Protein AF-A0A357BNZ2-F1 (afdb_monomer_lite)

Structure (mmCIF, N/CA/C/O backbone):
data_AF-A0A357BNZ2-F1
#
_entry.id   AF-A0A357BNZ2-F1
#
loop_
_atom_site.group_PDB
_atom_site.id
_atom_site.type_symbol
_atom_site.label_atom_id
_atom_site.label_alt_id
_atom_site.label_comp_id
_atom_site.label_asym_id
_atom_site.label_entity_id
_atom_site.label_seq_id
_atom_site.pdbx_PDB_ins_code
_atom_site.Cartn_x
_atom_site.Cartn_y
_atom_site.Cartn_z
_atom_site.occupancy
_atom_site.B_iso_or_equiv
_atom_site.auth_seq_id
_atom_site.auth_comp_id
_atom_site.auth_asym_id
_atom_site.auth_atom_id
_atom_site.pdbx_PDB_model_num
ATOM 1 N N . MET A 1 1 ? 12.174 -4.707 13.692 1.00 54.25 1 MET A N 1
ATOM 2 C CA . MET A 1 1 ? 11.530 -4.639 12.365 1.00 54.25 1 MET A CA 1
ATOM 3 C C . MET A 1 1 ? 10.727 -5.918 12.184 1.00 54.25 1 MET A C 1
ATOM 5 O O . MET A 1 1 ? 11.325 -6.982 12.084 1.00 54.25 1 MET A O 1
ATOM 9 N N . GLU A 1 2 ? 9.403 -5.833 12.267 1.00 54.41 2 GLU A N 1
ATOM 10 C CA . GLU A 1 2 ? 8.502 -6.990 12.150 1.00 54.41 2 GLU A CA 1
ATOM 11 C C . GLU A 1 2 ? 8.162 -7.248 10.679 1.00 54.41 2 GLU A C 1
ATOM 13 O O . GLU A 1 2 ? 8.092 -6.299 9.903 1.00 54.41 2 GLU A O 1
ATOM 18 N N . GLU A 1 3 ? 7.986 -8.508 10.284 1.00 63.66 3 GLU A N 1
ATOM 19 C CA . GLU A 1 3 ? 7.585 -8.893 8.931 1.00 63.66 3 GLU A CA 1
ATOM 20 C C . GLU A 1 3 ? 6.192 -9.518 8.960 1.00 63.66 3 GLU A C 1
ATOM 22 O O . GLU A 1 3 ? 6.005 -10.608 9.501 1.00 63.66 3 GLU A O 1
ATOM 27 N N . ILE A 1 4 ? 5.214 -8.856 8.343 1.00 67.88 4 ILE A N 1
ATOM 28 C CA . ILE A 1 4 ? 3.867 -9.415 8.202 1.00 67.88 4 ILE A CA 1
ATOM 29 C C . ILE A 1 4 ? 3.771 -10.157 6.882 1.00 67.88 4 ILE A C 1
ATOM 31 O O . ILE A 1 4 ? 3.970 -9.544 5.839 1.00 67.88 4 ILE A O 1
ATOM 35 N N . LYS A 1 5 ? 3.355 -11.426 6.927 1.00 68.69 5 LYS A N 1
ATOM 36 C CA . LYS A 1 5 ? 2.953 -12.204 5.749 1.00 68.69 5 LYS A CA 1
ATOM 37 C C . LYS A 1 5 ? 1.445 -12.091 5.537 1.00 68.69 5 LYS A C 1
ATOM 39 O O . LYS A 1 5 ? 0.667 -12.635 6.318 1.00 68.69 5 LYS A O 1
ATOM 44 N N . PHE A 1 6 ? 1.020 -11.412 4.474 1.00 72.44 6 PHE A N 1
ATOM 45 C CA . PHE A 1 6 ? -0.399 -11.290 4.117 1.00 72.44 6 PHE A CA 1
ATOM 46 C C . PHE A 1 6 ? -0.724 -12.028 2.819 1.00 72.44 6 PHE A C 1
ATOM 48 O O . PHE A 1 6 ? -0.129 -11.742 1.782 1.00 72.44 6 PHE A O 1
ATOM 55 N N . LYS A 1 7 ? -1.684 -12.963 2.884 1.00 78.00 7 LYS A N 1
ATOM 56 C CA . LYS A 1 7 ? -2.114 -13.782 1.747 1.00 78.00 7 LYS A CA 1
ATOM 57 C C . LYS A 1 7 ? -3.288 -13.136 1.010 1.00 78.00 7 LYS A C 1
ATOM 59 O O . LYS A 1 7 ? -4.391 -13.073 1.544 1.00 78.00 7 LYS A O 1
ATOM 64 N N . LEU A 1 8 ? -3.066 -12.727 -0.235 1.00 76.94 8 LEU A N 1
ATOM 65 C CA . LEU A 1 8 ? -4.117 -12.171 -1.097 1.00 76.94 8 LEU A CA 1
ATOM 66 C C . LEU A 1 8 ? -5.108 -13.242 -1.567 1.00 76.94 8 LEU A C 1
ATOM 68 O O . LEU A 1 8 ? -4.730 -14.396 -1.806 1.00 76.94 8 LEU A O 1
ATOM 72 N N . LYS A 1 9 ? -6.367 -12.851 -1.799 1.00 83.12 9 LYS A N 1
ATOM 73 C CA . LYS A 1 9 ? -7.305 -13.703 -2.542 1.00 83.12 9 LYS A CA 1
ATOM 74 C C . LYS A 1 9 ? -6.876 -13.778 -4.009 1.00 83.12 9 LYS A C 1
ATOM 76 O O . LYS A 1 9 ? -6.324 -12.825 -4.564 1.00 83.12 9 LYS A O 1
ATOM 81 N N . LYS A 1 10 ? -7.156 -14.909 -4.665 1.00 79.38 10 LYS A N 1
ATOM 82 C CA . LYS A 1 10 ? -6.792 -15.128 -6.079 1.00 79.38 10 LYS A CA 1
ATOM 83 C C . LYS A 1 10 ? -7.353 -14.032 -6.995 1.00 79.38 10 LYS A C 1
ATOM 85 O O . LYS A 1 10 ? -6.627 -13.541 -7.857 1.00 79.38 10 LYS A O 1
ATOM 90 N N . ASP A 1 11 ? -8.589 -13.603 -6.758 1.00 86.12 11 ASP A N 1
ATOM 91 C CA . ASP A 1 11 ? -9.261 -12.599 -7.592 1.00 86.12 11 ASP A CA 1
ATOM 92 C C . ASP A 1 11 ? -8.683 -11.193 -7.395 1.00 86.12 11 ASP A C 1
ATOM 94 O O . ASP A 1 11 ? -8.467 -10.460 -8.363 1.00 86.12 11 ASP A O 1
ATOM 98 N N . GLU A 1 12 ? -8.355 -10.828 -6.153 1.00 83.31 12 GLU A N 1
ATOM 99 C CA . GLU A 1 12 ? -7.674 -9.568 -5.830 1.00 83.31 12 GLU A CA 1
ATOM 100 C C . GLU A 1 12 ? -6.301 -9.519 -6.494 1.00 83.31 12 GLU A C 1
ATOM 102 O O . GLU A 1 12 ? -5.943 -8.521 -7.124 1.00 83.31 12 GLU A O 1
ATOM 107 N N . PHE A 1 13 ? -5.566 -10.629 -6.419 1.00 80.44 13 PHE A N 1
ATOM 108 C CA . PHE A 1 13 ? -4.269 -10.777 -7.058 1.00 80.44 13 PHE A CA 1
ATOM 109 C C . PHE A 1 13 ? -4.367 -10.668 -8.586 1.00 80.44 13 PHE A C 1
ATOM 111 O O . PHE A 1 13 ? -3.596 -9.926 -9.198 1.00 80.44 13 PHE A O 1
ATOM 118 N N . ALA A 1 14 ? -5.336 -11.341 -9.212 1.00 81.94 14 ALA A N 1
ATOM 119 C CA . ALA A 1 14 ? -5.558 -11.268 -10.654 1.00 81.94 14 ALA A CA 1
ATOM 120 C C . ALA A 1 14 ? -5.921 -9.842 -11.104 1.00 81.94 14 ALA A C 1
ATOM 122 O O . ALA A 1 14 ? -5.348 -9.325 -12.069 1.00 81.94 14 ALA A O 1
ATOM 123 N N . ARG A 1 15 ? -6.817 -9.167 -10.369 1.00 86.56 15 ARG A N 1
ATOM 124 C CA . ARG A 1 15 ? -7.204 -7.771 -10.622 1.00 86.56 15 ARG A CA 1
ATOM 125 C C . ARG A 1 15 ? -6.004 -6.834 -10.523 1.00 86.56 15 ARG A C 1
ATOM 127 O O . ARG A 1 15 ? -5.808 -5.995 -11.402 1.00 86.56 15 ARG A O 1
ATOM 134 N N . LEU A 1 16 ? -5.200 -6.990 -9.475 1.00 83.12 16 LEU A N 1
ATOM 135 C CA . LEU A 1 16 ? -4.024 -6.165 -9.228 1.00 83.12 16 LEU A CA 1
ATOM 136 C C . LEU A 1 16 ? -2.951 -6.386 -10.302 1.00 83.12 16 LEU A C 1
ATOM 138 O O . LEU A 1 16 ? -2.425 -5.411 -10.831 1.00 83.12 16 LEU A O 1
ATOM 142 N N . LYS A 1 17 ? -2.700 -7.640 -10.708 1.00 81.25 17 LYS A N 1
ATOM 143 C CA . LYS A 1 17 ? -1.760 -7.984 -11.791 1.00 81.25 17 LYS A CA 1
ATOM 144 C C . LYS A 1 17 ? -2.170 -7.371 -13.130 1.00 81.25 17 LYS A C 1
ATOM 146 O O . LYS A 1 17 ? -1.309 -6.911 -13.874 1.00 81.25 17 LYS A O 1
ATOM 151 N N . ARG A 1 18 ? -3.473 -7.352 -13.429 1.00 85.75 18 ARG A N 1
ATOM 152 C CA . ARG A 1 18 ? -4.011 -6.747 -14.654 1.00 85.75 18 ARG A CA 1
ATOM 153 C C . ARG A 1 18 ? -3.899 -5.222 -14.642 1.00 85.75 18 ARG A C 1
ATOM 155 O O . ARG A 1 18 ? -3.536 -4.637 -15.653 1.00 85.75 18 ARG A O 1
ATOM 162 N N . LYS A 1 19 ? -4.221 -4.580 -13.513 1.00 85.25 19 LYS A N 1
ATOM 163 C CA . LYS A 1 19 ? -4.243 -3.112 -13.391 1.00 85.25 19 LYS A CA 1
ATOM 164 C C . LYS A 1 19 ? -2.841 -2.509 -13.238 1.00 85.25 19 LYS A C 1
ATOM 166 O O . LYS A 1 19 ? -2.591 -1.423 -13.751 1.00 85.25 19 LYS A O 1
ATOM 171 N N . TYR A 1 20 ? -1.936 -3.217 -12.561 1.00 85.44 20 TYR A N 1
ATOM 172 C CA . TYR A 1 20 ? -0.575 -2.767 -12.275 1.00 85.44 20 TYR A CA 1
ATOM 173 C C . TYR A 1 20 ? 0.440 -3.897 -12.532 1.00 85.44 20 TYR A C 1
ATOM 175 O O . TYR A 1 20 ? 0.816 -4.631 -11.610 1.00 85.44 20 TYR A O 1
ATOM 183 N N . PRO A 1 21 ? 0.882 -4.084 -13.790 1.00 80.31 21 PRO A N 1
ATOM 184 C CA . PRO A 1 21 ? 1.817 -5.148 -14.140 1.00 80.31 21 PRO A CA 1
ATOM 185 C C . PRO A 1 21 ? 3.181 -4.974 -13.454 1.00 80.31 21 PRO A C 1
ATOM 187 O O . PRO A 1 21 ? 3.627 -3.863 -13.178 1.00 80.31 21 PRO A O 1
ATOM 190 N N . LYS A 1 22 ? 3.867 -6.100 -13.205 1.00 69.94 22 LYS A N 1
ATOM 191 C CA . LYS A 1 22 ? 5.180 -6.157 -12.524 1.00 69.94 22 LYS A CA 1
ATOM 192 C C . LYS A 1 22 ? 6.280 -5.396 -13.272 1.00 69.94 22 LYS A C 1
ATOM 194 O O . LYS A 1 22 ? 7.125 -4.777 -12.644 1.00 69.94 22 LYS A O 1
ATOM 199 N N . ASN A 1 23 ? 6.213 -5.392 -14.599 1.00 73.56 23 ASN A N 1
ATOM 200 C CA . ASN A 1 23 ? 7.274 -4.887 -15.471 1.00 73.56 23 ASN A CA 1
ATOM 201 C C . ASN A 1 23 ? 6.961 -3.463 -15.970 1.00 73.56 23 ASN A C 1
ATOM 203 O O . ASN A 1 23 ? 7.336 -3.082 -17.075 1.00 73.56 23 ASN A O 1
ATOM 207 N N . GLY A 1 24 ? 6.169 -2.711 -15.201 1.00 71.06 24 GLY A N 1
ATOM 208 C CA . GLY A 1 24 ? 5.761 -1.357 -15.553 1.00 71.06 24 GLY A CA 1
ATOM 209 C C . GLY A 1 24 ? 6.818 -0.306 -15.213 1.00 71.06 24 GLY A C 1
ATOM 210 O O . GLY A 1 24 ? 7.835 -0.582 -14.581 1.00 71.06 24 GLY A O 1
ATOM 211 N N . LYS A 1 25 ? 6.529 0.946 -15.584 1.00 83.62 25 LYS A N 1
ATOM 212 C CA . LYS A 1 25 ? 7.277 2.118 -15.102 1.00 83.62 25 LYS A CA 1
ATOM 213 C C . LYS A 1 25 ? 7.279 2.146 -13.565 1.00 83.62 25 LYS A C 1
ATOM 215 O O . LYS A 1 25 ? 6.348 1.640 -12.940 1.00 83.62 25 LYS A O 1
ATOM 220 N N . SER A 1 26 ? 8.261 2.808 -12.953 1.00 79.56 26 SER A N 1
ATOM 221 C CA . SER A 1 26 ? 8.355 2.963 -11.487 1.00 79.56 26 SER A CA 1
ATOM 222 C C . SER A 1 26 ? 7.050 3.451 -10.840 1.00 79.56 26 SER A C 1
ATOM 224 O O . SER A 1 26 ? 6.664 2.964 -9.781 1.00 79.56 26 SER A O 1
ATOM 226 N N . SER A 1 27 ? 6.305 4.330 -11.514 1.00 84.25 27 SER A N 1
ATOM 227 C CA . SER A 1 27 ? 4.992 4.805 -11.060 1.00 84.25 27 SER A CA 1
ATOM 228 C C . SER A 1 27 ? 3.919 3.710 -10.990 1.0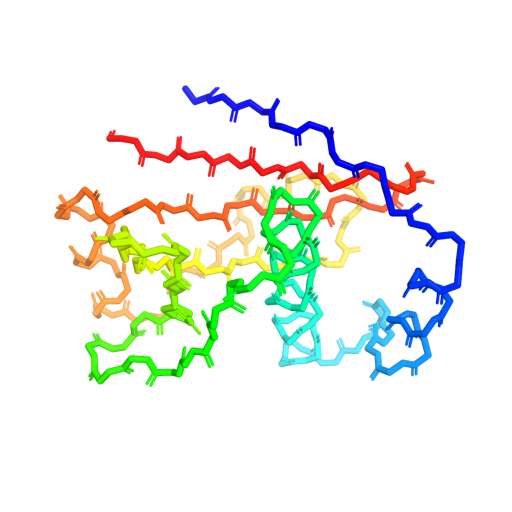0 84.25 27 SER A C 1
ATOM 230 O O . SER A 1 27 ? 3.040 3.769 -10.134 1.00 84.25 27 SER A O 1
ATOM 232 N N . ILE A 1 28 ? 3.977 2.694 -11.856 1.00 84.88 28 ILE A N 1
ATOM 233 C CA . ILE A 1 28 ? 3.083 1.528 -11.805 1.00 84.88 28 ILE A CA 1
ATOM 234 C C . ILE A 1 28 ? 3.440 0.642 -10.615 1.00 84.88 28 ILE A C 1
ATOM 236 O O . ILE A 1 28 ? 2.543 0.186 -9.910 1.00 84.88 28 ILE A O 1
ATOM 240 N N . ILE A 1 29 ? 4.734 0.441 -10.364 1.00 81.75 29 ILE A N 1
ATOM 241 C CA . ILE A 1 29 ? 5.229 -0.331 -9.219 1.00 81.75 29 ILE A CA 1
ATOM 242 C C . ILE A 1 29 ? 4.814 0.341 -7.900 1.00 81.75 29 ILE A C 1
ATOM 244 O O . ILE A 1 29 ? 4.305 -0.336 -7.008 1.00 81.75 29 ILE A O 1
ATOM 248 N N . ALA A 1 30 ? 4.942 1.667 -7.800 1.00 82.12 30 ALA A N 1
ATOM 249 C CA . ALA A 1 30 ? 4.498 2.432 -6.634 1.00 82.12 30 ALA A CA 1
ATOM 250 C C . ALA A 1 30 ? 2.980 2.310 -6.407 1.00 82.12 30 ALA A C 1
ATOM 252 O O . ALA A 1 30 ? 2.542 1.912 -5.328 1.00 82.12 30 ALA A O 1
ATOM 253 N N . LYS A 1 31 ? 2.164 2.540 -7.449 1.00 87.69 31 LYS A N 1
ATOM 254 C CA . LYS A 1 31 ? 0.699 2.375 -7.369 1.00 87.69 31 LYS A CA 1
ATOM 255 C C . LYS A 1 31 ? 0.297 0.964 -6.953 1.00 87.69 31 LYS A C 1
ATOM 257 O O . LYS A 1 31 ? -0.628 0.790 -6.166 1.00 87.69 31 LYS A O 1
ATOM 262 N N . ARG A 1 32 ? 1.001 -0.046 -7.465 1.00 84.12 32 ARG A N 1
ATOM 263 C CA . ARG A 1 32 ? 0.779 -1.440 -7.088 1.00 84.12 32 ARG A CA 1
ATOM 264 C C . ARG A 1 32 ? 1.020 -1.666 -5.599 1.00 84.12 32 ARG A C 1
ATOM 266 O O . ARG A 1 32 ? 0.196 -2.311 -4.959 1.00 84.12 32 ARG A O 1
ATOM 273 N N . ALA A 1 33 ? 2.131 -1.15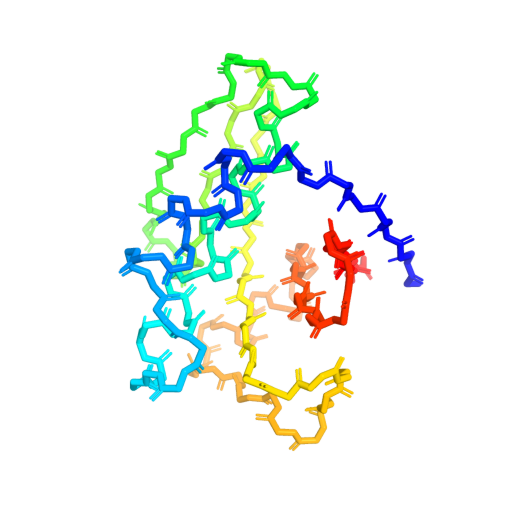9 -5.067 1.00 82.12 33 ALA A N 1
ATOM 274 C CA . ALA A 1 33 ? 2.476 -1.305 -3.658 1.00 82.12 33 ALA A CA 1
ATOM 275 C C . ALA A 1 33 ? 1.437 -0.631 -2.750 1.00 82.12 33 ALA A C 1
ATOM 277 O O . ALA A 1 33 ? 0.958 -1.261 -1.812 1.00 82.12 33 ALA A O 1
ATOM 278 N N . ILE A 1 34 ? 0.999 0.586 -3.090 1.00 87.06 34 ILE A N 1
ATOM 279 C CA . ILE A 1 34 ? -0.072 1.292 -2.365 1.00 87.06 34 ILE A CA 1
ATOM 280 C C . ILE A 1 34 ? -1.343 0.439 -2.298 1.00 87.06 34 ILE A C 1
ATOM 282 O O . ILE A 1 34 ? -1.922 0.255 -1.231 1.00 87.06 34 ILE A O 1
ATOM 286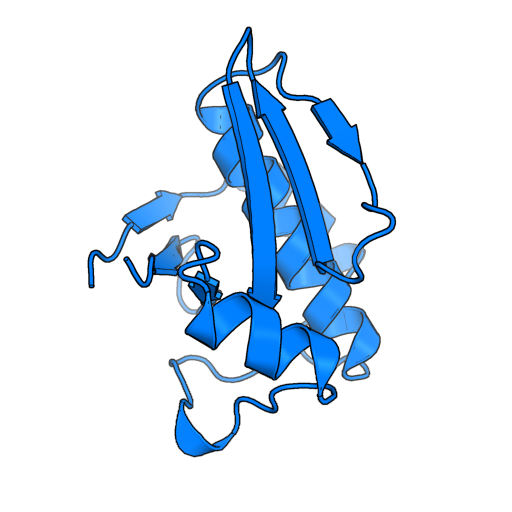 N N . GLU A 1 35 ? -1.772 -0.131 -3.423 1.00 88.25 35 GLU A N 1
ATOM 287 C CA . GLU A 1 35 ? -3.000 -0.931 -3.473 1.00 88.25 35 GLU A CA 1
ATOM 288 C C . GLU A 1 35 ? -2.900 -2.232 -2.671 1.00 88.25 35 GLU A C 1
ATOM 290 O O . GLU A 1 35 ? -3.892 -2.682 -2.105 1.00 88.25 35 GLU A O 1
ATOM 295 N N . LEU A 1 36 ? -1.710 -2.820 -2.563 1.00 83.06 36 LEU A N 1
ATOM 296 C CA . LEU A 1 36 ? -1.485 -3.968 -1.688 1.00 83.06 36 LEU A CA 1
ATOM 297 C C . LEU A 1 36 ? -1.620 -3.611 -0.214 1.00 83.06 36 LEU A C 1
ATOM 299 O O . LEU A 1 36 ? -2.235 -4.368 0.535 1.00 83.06 36 LEU A O 1
ATOM 303 N N . VAL A 1 37 ? -1.082 -2.460 0.190 1.00 85.06 37 VAL A N 1
ATOM 304 C CA . VAL A 1 37 ? -1.233 -1.980 1.563 1.00 85.06 37 VAL A CA 1
ATOM 305 C C . VAL A 1 37 ? -2.709 -1.734 1.873 1.00 85.06 37 VAL A C 1
ATOM 307 O O . VAL A 1 37 ? -3.202 -2.212 2.891 1.00 85.06 37 VAL A O 1
ATOM 310 N N . LYS A 1 38 ? -3.458 -1.108 0.957 1.00 89.62 38 LYS A N 1
ATOM 311 C CA . LYS A 1 38 ? -4.914 -0.946 1.114 1.00 89.62 38 LYS A CA 1
ATOM 312 C C . LYS A 1 38 ? -5.632 -2.281 1.299 1.00 89.62 38 LYS A C 1
ATOM 314 O O . LYS A 1 38 ? -6.450 -2.406 2.201 1.00 89.62 38 LYS A O 1
ATOM 319 N N . LEU A 1 39 ? -5.314 -3.287 0.478 1.00 87.88 39 LEU A N 1
ATOM 320 C CA . LEU A 1 39 ? -5.905 -4.626 0.597 1.00 87.88 39 LEU A CA 1
ATOM 321 C C . LEU A 1 39 ? -5.583 -5.285 1.942 1.00 87.88 39 LEU A C 1
ATOM 323 O O . LEU A 1 39 ? -6.454 -5.929 2.522 1.00 87.88 39 LEU A O 1
ATOM 327 N N . TYR A 1 40 ? -4.368 -5.096 2.458 1.00 86.31 40 TYR A N 1
ATOM 328 C CA . TYR A 1 40 ? -4.015 -5.561 3.795 1.00 86.31 40 TYR A CA 1
ATOM 329 C C . TYR A 1 40 ? -4.894 -4.906 4.868 1.00 86.31 40 TYR A C 1
ATOM 331 O O . TYR A 1 40 ? -5.513 -5.625 5.652 1.00 86.31 40 TYR A O 1
ATOM 339 N N . PHE A 1 41 ? -5.013 -3.577 4.880 1.00 87.81 41 PHE A N 1
ATOM 340 C CA . PHE A 1 41 ? -5.840 -2.879 5.870 1.00 87.81 41 PHE A CA 1
ATOM 341 C C . PHE A 1 41 ? -7.325 -3.237 5.743 1.00 87.81 41 PHE A C 1
ATOM 343 O O . PHE A 1 41 ? -7.945 -3.570 6.747 1.00 87.81 41 PHE A O 1
ATOM 350 N N . LEU A 1 42 ? -7.860 -3.321 4.521 1.00 90.44 42 LEU A N 1
ATOM 351 C CA . LEU A 1 42 ? -9.232 -3.784 4.270 1.00 90.44 42 LEU A CA 1
ATOM 352 C C . LEU A 1 42 ? -9.484 -5.224 4.735 1.00 90.44 42 LEU A C 1
ATOM 354 O O . LEU A 1 42 ? -10.609 -5.572 5.084 1.00 90.44 42 LEU A O 1
ATOM 358 N N . SER A 1 43 ? -8.456 -6.078 4.743 1.00 86.62 43 SER A N 1
ATOM 359 C CA . SER A 1 43 ? -8.574 -7.441 5.277 1.00 86.62 43 SER A CA 1
ATOM 360 C C . SER A 1 43 ? -8.662 -7.486 6.805 1.00 86.62 43 SER A C 1
ATOM 362 O O . SER A 1 43 ? -9.124 -8.486 7.354 1.00 86.62 43 SER A O 1
ATOM 364 N N . LYS A 1 44 ? -8.191 -6.433 7.486 1.00 87.19 44 LYS A N 1
ATOM 365 C CA . LYS A 1 44 ? -8.231 -6.291 8.946 1.00 87.19 44 LYS A CA 1
ATOM 366 C C . LYS A 1 44 ? -9.490 -5.567 9.400 1.00 87.19 44 LYS A C 1
ATOM 368 O O . LYS A 1 44 ? -10.115 -6.002 10.360 1.00 87.19 44 LYS A O 1
ATOM 373 N N . ASP A 1 45 ? -9.858 -4.509 8.691 1.00 91.81 45 ASP A N 1
ATOM 374 C CA . ASP A 1 45 ? -11.084 -3.756 8.907 1.00 91.81 45 ASP A CA 1
ATOM 375 C C . ASP A 1 45 ? -11.648 -3.299 7.545 1.00 91.81 45 ASP A C 1
ATOM 377 O O . ASP A 1 45 ? -11.032 -2.478 6.858 1.00 91.81 45 ASP A O 1
ATOM 381 N N . PRO A 1 46 ? -12.819 -3.813 7.123 1.00 93.44 46 PRO A N 1
ATOM 382 C CA . PRO A 1 46 ? -13.418 -3.454 5.841 1.00 93.44 46 PRO A CA 1
ATOM 383 C C . PRO A 1 46 ? -13.884 -1.992 5.772 1.00 93.44 46 PRO A C 1
ATOM 385 O O . PRO A 1 46 ? -14.173 -1.514 4.677 1.00 93.44 46 PRO A O 1
ATOM 388 N N . ASN A 1 47 ? -13.951 -1.284 6.905 1.00 94.69 47 ASN A N 1
ATOM 389 C CA . ASN A 1 47 ? -14.364 0.117 6.979 1.00 94.69 47 ASN A CA 1
ATOM 390 C C . ASN A 1 47 ? -13.186 1.100 6.911 1.00 94.69 47 ASN A C 1
ATOM 392 O O . ASN A 1 47 ? -13.396 2.307 7.056 1.00 94.69 47 ASN A O 1
ATOM 396 N N . CYS A 1 48 ? -11.955 0.617 6.701 1.00 94.44 48 CYS A N 1
ATOM 397 C CA . CYS A 1 48 ? -10.806 1.498 6.528 1.00 94.44 48 CYS A CA 1
ATOM 398 C C . CYS A 1 48 ? -11.001 2.438 5.327 1.00 94.44 48 CYS A C 1
ATOM 400 O O . CYS A 1 48 ? -11.319 2.007 4.215 1.00 94.44 48 CYS A O 1
ATOM 402 N N . ASN A 1 49 ? -10.730 3.722 5.544 1.00 96.00 49 ASN A N 1
ATOM 403 C CA . ASN A 1 49 ? -10.716 4.756 4.517 1.00 96.00 49 ASN A CA 1
ATOM 404 C C . ASN A 1 49 ? -9.281 5.108 4.125 1.00 96.00 49 ASN A C 1
ATOM 406 O O . ASN A 1 49 ? -8.360 4.997 4.933 1.00 96.00 49 ASN A O 1
ATOM 410 N N . PHE A 1 50 ? -9.103 5.550 2.880 1.00 95.12 50 PHE A N 1
ATOM 411 C CA . PHE A 1 50 ? -7.793 5.839 2.303 1.00 95.12 50 PHE A CA 1
ATOM 412 C C . PHE A 1 50 ? -7.793 7.198 1.615 1.00 95.12 50 PHE A C 1
ATOM 414 O O . PHE A 1 50 ? -8.646 7.454 0.762 1.00 95.12 50 PHE A O 1
ATOM 421 N N . SER A 1 51 ? -6.810 8.037 1.925 1.00 94.75 51 SER A N 1
ATOM 422 C CA . SER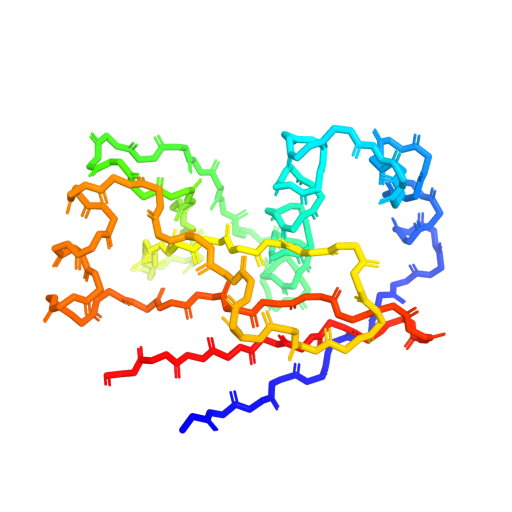 A 1 51 ? -6.647 9.358 1.318 1.00 94.75 51 SER A CA 1
ATOM 423 C C . SER A 1 51 ? -5.180 9.614 0.950 1.00 94.75 51 SER A C 1
ATOM 425 O O . SER A 1 51 ? -4.276 8.886 1.369 1.00 94.75 51 SER A O 1
ATOM 427 N N . THR A 1 52 ? -4.942 10.629 0.116 1.00 90.69 52 THR A N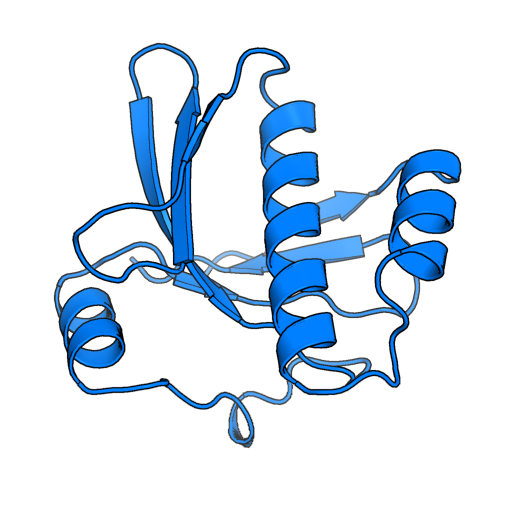 1
ATOM 428 C CA . THR A 1 52 ? -3.592 11.157 -0.114 1.00 90.69 52 THR A CA 1
ATOM 429 C C . THR A 1 52 ? -3.380 12.336 0.837 1.00 90.69 52 THR A C 1
ATOM 431 O O . THR A 1 52 ? -4.085 13.342 0.703 1.00 90.69 52 THR A O 1
ATOM 434 N N . PRO A 1 53 ? -2.456 12.230 1.801 1.00 88.19 53 PRO A N 1
ATOM 435 C CA . PRO A 1 53 ? -2.233 13.274 2.788 1.00 88.19 53 PRO A CA 1
ATOM 436 C C . PRO A 1 53 ? -1.507 14.480 2.184 1.00 88.19 53 PRO A C 1
ATOM 438 O O . PRO A 1 53 ? -0.858 14.406 1.141 1.00 88.19 53 PRO A O 1
ATOM 441 N N . ARG A 1 54 ? -1.632 15.632 2.852 1.00 85.38 54 ARG A N 1
ATOM 442 C CA . ARG A 1 54 ? -1.015 16.898 2.411 1.00 85.38 54 ARG A CA 1
ATOM 443 C C . ARG A 1 54 ? 0.461 17.025 2.789 1.00 85.38 54 ARG A C 1
ATOM 445 O O . ARG A 1 54 ? 1.135 17.898 2.259 1.00 85.38 54 ARG A O 1
ATOM 452 N N . ASP A 1 55 ? 0.940 16.192 3.709 1.00 78.75 55 ASP A N 1
ATOM 453 C CA . ASP A 1 55 ? 2.306 16.238 4.248 1.00 78.75 55 ASP A CA 1
ATOM 454 C C . ASP A 1 55 ? 3.347 15.534 3.365 1.00 78.75 55 ASP A C 1
ATOM 456 O O . ASP A 1 55 ? 4.532 15.540 3.688 1.00 78.75 55 ASP A O 1
ATOM 460 N N . GLY A 1 56 ? 2.916 14.969 2.235 1.00 77.88 56 GLY A N 1
ATOM 461 C CA . GLY A 1 56 ? 3.791 14.317 1.267 1.00 77.88 56 GLY A CA 1
ATOM 462 C C . GLY A 1 56 ? 3.999 12.823 1.502 1.00 77.88 56 GLY A C 1
ATOM 463 O O . GLY A 1 56 ? 4.703 12.213 0.703 1.00 77.88 56 GLY A O 1
ATOM 464 N N . SER A 1 57 ? 3.384 12.226 2.530 1.00 81.81 57 SER A N 1
ATOM 465 C CA . SER A 1 57 ? 3.378 10.766 2.673 1.00 81.81 57 SER A CA 1
ATOM 466 C C . SER A 1 57 ? 2.525 10.083 1.592 1.00 81.81 57 SER A C 1
ATOM 468 O O . SER A 1 57 ? 1.557 10.648 1.075 1.00 81.81 57 SER A O 1
ATOM 470 N N . ASP A 1 58 ? 2.895 8.857 1.218 1.00 84.75 58 ASP A N 1
ATOM 471 C CA . ASP A 1 58 ? 2.243 8.131 0.118 1.00 84.75 58 ASP A CA 1
ATOM 472 C C . ASP A 1 58 ? 0.764 7.778 0.400 1.00 84.75 58 ASP A C 1
ATOM 474 O O . ASP A 1 58 ? -0.052 7.725 -0.532 1.00 84.75 58 ASP A O 1
ATOM 478 N N . LEU A 1 59 ? 0.401 7.495 1.660 1.00 88.19 59 LEU A N 1
ATOM 479 C CA . LEU A 1 59 ? -0.945 7.042 2.022 1.00 88.19 59 LEU A CA 1
ATOM 480 C C . LEU A 1 59 ? -1.327 7.405 3.466 1.00 88.19 59 LEU A C 1
ATOM 482 O O . LEU A 1 59 ? -0.591 7.119 4.409 1.00 88.19 59 LEU A O 1
ATOM 486 N N . GLU A 1 60 ? -2.533 7.946 3.644 1.00 92.19 60 GLU A N 1
ATOM 487 C CA . GLU A 1 60 ? -3.204 8.049 4.943 1.00 92.19 60 GLU A CA 1
ATOM 488 C C . GLU A 1 60 ? -4.331 7.013 5.009 1.00 92.19 60 GLU A C 1
ATOM 490 O O . GLU A 1 60 ? -5.095 6.831 4.056 1.00 92.19 60 GLU A O 1
ATOM 495 N N . ILE A 1 61 ? -4.392 6.297 6.129 1.00 92.50 61 ILE A N 1
ATOM 496 C CA . ILE A 1 61 ? -5.299 5.181 6.376 1.00 92.50 61 ILE A CA 1
ATOM 497 C C . ILE A 1 61 ? -6.036 5.453 7.680 1.00 92.50 61 ILE A C 1
ATOM 499 O O . ILE A 1 61 ? -5.399 5.573 8.724 1.00 92.50 61 ILE A O 1
ATOM 503 N N . THR A 1 62 ? -7.363 5.483 7.642 1.00 94.06 62 THR A N 1
ATOM 504 C CA . THR A 1 62 ? -8.195 5.658 8.839 1.00 94.06 62 THR A CA 1
ATOM 505 C C . THR A 1 62 ? -9.071 4.433 9.036 1.00 94.06 62 THR A C 1
ATOM 507 O O . THR A 1 62 ? -9.946 4.176 8.213 1.00 94.06 62 THR A O 1
ATOM 510 N N . CYS A 1 63 ? -8.855 3.696 10.124 1.00 91.38 63 CYS A N 1
ATOM 511 C CA . CYS A 1 63 ? -9.646 2.527 10.510 1.00 91.38 63 CYS A CA 1
ATOM 512 C C . CYS A 1 63 ? -10.234 2.786 11.905 1.00 91.38 63 CYS A C 1
ATOM 514 O O . CYS A 1 63 ? -9.499 2.919 12.889 1.00 91.38 63 CYS A O 1
ATOM 516 N N . GLY A 1 64 ? -11.558 2.937 11.995 1.00 90.62 64 GLY A N 1
ATOM 517 C CA . GLY A 1 64 ? -12.218 3.424 13.210 1.00 90.62 64 GLY A CA 1
ATOM 518 C C . GLY A 1 64 ? -11.694 4.802 13.644 1.00 90.62 64 GLY A C 1
ATOM 519 O O . GLY A 1 64 ? -11.714 5.749 12.863 1.00 90.62 64 GLY A O 1
ATOM 520 N N . ASN A 1 65 ? -11.202 4.901 14.885 1.00 90.12 65 ASN A N 1
ATOM 521 C CA . ASN A 1 65 ? -10.651 6.138 15.463 1.00 90.12 65 ASN A CA 1
ATOM 522 C C . ASN A 1 65 ? -9.124 6.265 15.309 1.00 90.12 65 ASN A C 1
ATOM 524 O O . ASN A 1 65 ? -8.525 7.175 15.881 1.00 90.12 65 ASN A O 1
ATOM 528 N N . ILE A 1 66 ? -8.480 5.339 14.594 1.00 89.38 66 ILE A N 1
ATOM 529 C CA . ILE A 1 66 ? -7.027 5.318 14.425 1.00 89.38 66 ILE A CA 1
ATOM 530 C C . ILE A 1 66 ? -6.690 5.759 13.005 1.00 89.38 66 ILE A C 1
ATOM 532 O O . ILE A 1 66 ? -7.207 5.204 12.034 1.00 89.38 66 ILE A O 1
ATOM 536 N N . THR A 1 67 ? -5.780 6.727 12.897 1.00 89.19 67 THR A N 1
ATOM 537 C CA . THR A 1 67 ? -5.240 7.198 11.620 1.00 89.19 67 THR A CA 1
ATOM 538 C C . THR A 1 67 ? -3.747 6.913 11.554 1.00 89.19 67 THR A C 1
ATOM 540 O O . THR A 1 67 ? -2.984 7.325 12.427 1.00 89.19 67 THR A O 1
ATOM 543 N N . HIS A 1 68 ? -3.331 6.230 10.492 1.00 84.81 68 HIS A N 1
ATOM 544 C CA . HIS A 1 68 ? -1.939 5.970 10.158 1.00 84.81 68 HIS A CA 1
ATOM 545 C C . HIS A 1 68 ? -1.557 6.760 8.913 1.00 84.81 68 HIS A C 1
ATOM 547 O O . HIS A 1 68 ? -2.270 6.731 7.912 1.00 84.81 68 HIS A O 1
ATOM 553 N N . ARG A 1 69 ? -0.402 7.417 8.953 1.00 85.25 69 ARG A N 1
ATOM 554 C CA . ARG A 1 69 ? 0.242 7.993 7.772 1.00 85.25 69 ARG A CA 1
ATOM 555 C C . ARG A 1 69 ? 1.499 7.210 7.492 1.00 85.25 69 ARG A C 1
ATOM 557 O O . ARG A 1 69 ? 2.253 6.931 8.422 1.00 85.25 69 ARG A O 1
ATOM 564 N N . ILE A 1 70 ? 1.666 6.793 6.245 1.00 80.62 70 ILE A N 1
ATOM 565 C CA . ILE A 1 70 ? 2.694 5.827 5.887 1.00 80.62 70 ILE A CA 1
ATOM 566 C C . ILE A 1 70 ? 3.337 6.178 4.553 1.00 80.62 70 ILE A C 1
ATOM 568 O O . ILE A 1 70 ? 2.691 6.676 3.631 1.00 80.62 70 ILE A O 1
ATOM 572 N N . GLU A 1 71 ? 4.615 5.839 4.451 1.00 79.62 71 GLU A N 1
ATOM 573 C CA . GLU A 1 71 ? 5.352 5.850 3.194 1.00 79.62 71 GLU A CA 1
ATOM 574 C C . GLU A 1 71 ? 5.371 4.437 2.604 1.00 79.62 71 GLU A C 1
ATOM 576 O O . GLU A 1 71 ? 5.649 3.471 3.320 1.00 79.62 71 GLU A O 1
ATOM 581 N N . VAL A 1 72 ? 5.098 4.300 1.303 1.00 80.62 72 VAL A N 1
ATOM 582 C CA . VAL A 1 72 ? 4.937 3.003 0.637 1.00 80.62 72 VAL A CA 1
ATOM 583 C C . VAL A 1 72 ? 5.923 2.865 -0.511 1.00 80.62 72 VAL A C 1
ATOM 585 O O . VAL A 1 72 ? 5.822 3.522 -1.546 1.00 80.62 72 VAL A O 1
ATOM 588 N N . LYS A 1 73 ? 6.850 1.912 -0.389 1.00 77.81 73 LYS A N 1
ATOM 589 C CA . LYS A 1 73 ? 7.817 1.612 -1.454 1.00 77.81 73 LYS A CA 1
ATOM 590 C C . LYS A 1 73 ? 7.582 0.231 -2.057 1.00 77.81 73 LYS A C 1
ATOM 592 O O . LYS A 1 73 ? 7.436 -0.768 -1.353 1.00 77.81 73 LYS A O 1
ATOM 597 N N . GLY A 1 74 ? 7.568 0.185 -3.388 1.00 75.06 74 GLY A N 1
ATOM 598 C CA . GLY A 1 74 ? 7.462 -1.039 -4.180 1.00 75.06 74 GLY A CA 1
ATOM 599 C C . GLY A 1 74 ? 8.729 -1.316 -4.984 1.00 75.06 74 GLY A C 1
ATOM 600 O O . GLY A 1 74 ? 9.490 -0.404 -5.297 1.00 75.06 74 GLY A O 1
ATOM 601 N N . THR A 1 75 ? 8.923 -2.571 -5.380 1.00 75.38 75 THR A N 1
ATOM 602 C CA . THR A 1 75 ? 9.953 -2.976 -6.345 1.00 75.38 75 THR A CA 1
ATOM 603 C C . THR A 1 75 ? 9.415 -4.077 -7.257 1.00 75.38 75 THR A C 1
ATOM 605 O O . THR A 1 75 ? 8.395 -4.703 -6.963 1.00 75.38 75 THR A O 1
ATOM 608 N N . ALA A 1 76 ? 10.070 -4.262 -8.401 1.00 74.81 76 ALA A N 1
ATOM 609 C CA . ALA A 1 76 ? 9.810 -5.372 -9.309 1.00 74.81 76 ALA A CA 1
ATOM 610 C C . ALA A 1 76 ? 10.616 -6.629 -8.944 1.00 74.81 76 ALA A C 1
ATOM 612 O O . ALA A 1 76 ? 10.331 -7.690 -9.491 1.00 74.81 76 ALA A O 1
ATOM 613 N N . ASP A 1 77 ? 11.602 -6.524 -8.055 1.00 71.88 77 ASP A N 1
ATOM 614 C CA . ASP A 1 77 ? 12.435 -7.658 -7.651 1.00 71.88 77 ASP A CA 1
ATOM 615 C C . ASP A 1 77 ? 11.639 -8.666 -6.800 1.00 71.88 77 ASP A C 1
ATOM 617 O O . ASP A 1 77 ? 10.721 -8.296 -6.063 1.00 71.88 77 ASP A O 1
ATOM 621 N N . ASP A 1 78 ? 11.999 -9.949 -6.904 1.00 66.56 78 ASP A N 1
ATOM 622 C CA . ASP A 1 78 ? 11.352 -11.043 -6.161 1.00 66.56 78 ASP A CA 1
ATOM 623 C C . ASP A 1 78 ? 11.666 -11.033 -4.664 1.00 66.56 78 ASP A C 1
ATOM 625 O O . ASP A 1 78 ? 10.879 -11.583 -3.899 1.00 66.56 78 ASP A O 1
ATOM 629 N N . ASP A 1 79 ? 12.752 -10.352 -4.278 1.00 61.06 79 ASP A N 1
ATOM 630 C CA . ASP A 1 79 ? 13.181 -10.115 -2.897 1.00 61.06 79 ASP A CA 1
ATOM 631 C C . ASP A 1 79 ? 13.413 -8.623 -2.600 1.00 61.06 79 ASP A C 1
ATOM 633 O O . ASP A 1 79 ? 13.450 -7.772 -3.501 1.00 61.06 79 ASP A O 1
ATOM 637 N N . ILE A 1 80 ? 13.524 -8.286 -1.309 1.00 58.69 80 ILE A N 1
ATOM 638 C CA . ILE A 1 80 ? 13.749 -6.907 -0.865 1.00 58.69 80 ILE A CA 1
ATOM 639 C C . ILE A 1 80 ? 15.147 -6.451 -1.277 1.00 58.69 80 ILE A C 1
ATOM 641 O O . ILE A 1 80 ? 16.134 -6.704 -0.589 1.00 58.69 80 ILE A O 1
ATOM 645 N N . ALA A 1 81 ? 15.237 -5.699 -2.370 1.00 60.94 81 ALA A N 1
ATOM 646 C CA . ALA A 1 81 ? 16.472 -5.040 -2.772 1.00 60.94 81 ALA A CA 1
ATOM 647 C C . ALA A 1 81 ? 16.638 -3.692 -2.045 1.00 60.94 81 ALA A C 1
ATOM 649 O O . ALA A 1 81 ? 16.465 -2.632 -2.647 1.00 60.94 81 ALA A O 1
ATOM 650 N N . TRP A 1 82 ? 16.978 -3.723 -0.748 1.00 59.06 82 TRP A N 1
ATOM 651 C CA . TRP A 1 82 ? 17.139 -2.521 0.095 1.00 59.06 82 TRP A CA 1
ATOM 652 C C . TRP A 1 82 ? 18.056 -1.464 -0.523 1.00 59.06 82 TRP A C 1
ATOM 654 O O . TRP A 1 82 ? 17.721 -0.285 -0.533 1.00 59.06 82 TRP A O 1
ATOM 664 N N . ALA A 1 83 ? 19.164 -1.897 -1.127 1.00 59.00 83 ALA A N 1
ATOM 665 C CA . ALA A 1 83 ? 20.118 -1.018 -1.801 1.00 59.00 83 ALA A CA 1
ATOM 666 C C . ALA A 1 83 ? 19.519 -0.235 -2.989 1.00 59.00 83 ALA A C 1
ATOM 668 O O . ALA A 1 83 ? 20.115 0.730 -3.458 1.00 59.00 83 ALA A O 1
ATOM 669 N N . LYS A 1 84 ? 18.352 -0.650 -3.496 1.00 60.19 84 LYS A N 1
ATOM 670 C CA . LYS A 1 84 ? 17.653 -0.012 -4.619 1.00 60.19 84 LYS A CA 1
ATOM 671 C C . LYS A 1 84 ? 16.472 0.853 -4.176 1.00 60.19 84 LYS A C 1
ATOM 673 O O . LYS A 1 84 ? 15.869 1.517 -5.022 1.00 60.19 84 LYS A O 1
ATOM 678 N N . LEU A 1 85 ? 16.115 0.845 -2.889 1.00 58.78 85 LEU A N 1
ATOM 679 C CA . LEU A 1 85 ? 15.037 1.681 -2.371 1.00 58.78 85 LEU A CA 1
ATOM 680 C C . LEU A 1 85 ? 15.481 3.141 -2.400 1.00 58.78 85 LEU A C 1
ATOM 682 O O . LEU A 1 85 ? 16.367 3.561 -1.663 1.00 58.78 85 LEU A O 1
ATOM 686 N N . LYS A 1 86 ? 14.848 3.921 -3.274 1.00 61.47 86 LYS A N 1
ATOM 687 C CA . LYS A 1 86 ? 15.041 5.367 -3.316 1.00 61.47 86 LYS A CA 1
ATOM 688 C C . LYS A 1 86 ? 14.068 6.025 -2.347 1.00 61.47 86 LYS A C 1
ATOM 690 O O . LYS A 1 86 ? 12.854 5.872 -2.492 1.00 61.47 86 LYS A O 1
ATOM 695 N N . VAL A 1 87 ? 14.600 6.789 -1.399 1.00 60.31 87 VAL A N 1
ATOM 696 C CA . VAL A 1 87 ? 13.817 7.787 -0.668 1.00 60.31 87 VAL A CA 1
ATOM 697 C C . VAL A 1 87 ? 13.608 8.954 -1.627 1.00 60.31 87 VAL A C 1
ATOM 699 O O . VAL A 1 87 ? 14.559 9.601 -2.065 1.00 60.31 87 VAL A O 1
ATOM 702 N N . SER A 1 88 ? 12.370 9.136 -2.073 1.00 57.19 88 SER A N 1
ATOM 703 C CA . SER A 1 88 ? 12.014 10.127 -3.082 1.00 57.19 88 SER A CA 1
ATOM 704 C C . SER A 1 88 ? 11.817 11.494 -2.433 1.00 57.19 88 SER A C 1
ATOM 706 O O . SER A 1 88 ? 10.688 11.900 -2.192 1.00 57.19 88 SER A O 1
ATOM 708 N N . GLY A 1 89 ? 12.919 12.200 -2.181 1.00 58.16 89 GLY A N 1
ATOM 709 C CA . GLY A 1 89 ? 12.904 13.593 -1.737 1.00 58.16 89 GLY A CA 1
ATOM 710 C C . GLY A 1 89 ? 13.116 13.790 -0.237 1.00 58.16 89 GLY A C 1
ATOM 711 O O . GLY A 1 89 ? 12.930 12.886 0.577 1.00 58.16 89 GLY A O 1
ATOM 712 N N . GLU A 1 90 ? 13.523 15.010 0.101 1.00 56.19 90 GLU A N 1
ATOM 713 C CA . GLU A 1 90 ? 13.792 15.478 1.464 1.00 56.19 90 GLU A CA 1
ATOM 714 C C . GLU A 1 90 ? 12.589 15.323 2.419 1.00 56.19 90 GLU A C 1
ATOM 716 O O . GLU A 1 90 ? 12.798 14.832 3.527 1.00 56.19 90 GLU A O 1
ATOM 721 N N . PRO A 1 91 ? 11.323 15.560 2.006 1.00 58.62 91 PRO A N 1
ATOM 722 C CA . PRO A 1 91 ? 10.167 15.363 2.887 1.00 58.62 91 PRO A CA 1
ATOM 723 C C . PRO A 1 91 ? 9.970 13.907 3.327 1.00 58.62 91 PRO A C 1
ATOM 725 O O . PRO A 1 91 ? 9.771 13.646 4.511 1.00 58.62 91 PRO A O 1
ATOM 728 N N . SER A 1 92 ? 10.086 12.941 2.407 1.00 56.62 92 SER A N 1
ATOM 729 C CA . SER A 1 92 ? 10.001 11.512 2.742 1.00 56.62 92 SER A CA 1
ATOM 730 C C . SER A 1 92 ? 11.126 11.095 3.690 1.00 56.62 92 SER A C 1
ATOM 732 O O . SER A 1 92 ? 10.911 10.288 4.588 1.00 56.62 92 SER A O 1
ATOM 734 N N . TYR A 1 93 ? 12.327 11.650 3.507 1.00 56.25 93 TYR A N 1
ATOM 735 C CA . TYR A 1 93 ? 13.463 11.390 4.390 1.00 56.25 93 TYR A CA 1
ATOM 736 C C . TYR A 1 93 ? 13.230 11.949 5.799 1.00 56.25 93 TYR A C 1
ATOM 738 O O . TYR A 1 93 ? 13.404 11.233 6.784 1.00 56.25 93 TYR A O 1
ATOM 746 N N . GLU A 1 94 ? 12.768 13.195 5.907 1.00 59.59 94 GLU A N 1
ATOM 747 C CA . GLU A 1 94 ? 12.449 13.810 7.194 1.00 59.59 94 GLU A CA 1
ATOM 748 C C . GLU A 1 94 ? 11.331 13.084 7.942 1.00 59.59 94 GLU A C 1
ATOM 750 O O . GLU A 1 94 ? 11.400 12.939 9.162 1.00 59.59 94 GLU A O 1
ATOM 755 N N . LEU A 1 95 ? 10.295 12.631 7.233 1.00 62.34 95 LEU A N 1
ATOM 756 C CA . LEU A 1 95 ? 9.197 11.878 7.833 1.00 62.34 95 LEU A CA 1
ATOM 757 C C . LEU A 1 95 ? 9.690 10.552 8.426 1.00 62.34 95 LEU A C 1
ATOM 759 O O . LEU A 1 95 ? 9.295 10.196 9.535 1.00 62.34 95 LEU A O 1
ATOM 763 N N . LEU A 1 96 ? 10.611 9.865 7.745 1.00 59.91 96 LEU A N 1
ATOM 764 C CA . LEU A 1 96 ? 11.237 8.649 8.269 1.00 59.91 96 LEU A CA 1
ATOM 765 C C . LEU A 1 96 ? 12.070 8.922 9.525 1.00 59.91 96 LEU A C 1
ATOM 767 O O . LEU A 1 96 ? 11.987 8.160 10.484 1.00 59.91 96 LEU A O 1
ATOM 771 N N . LEU A 1 97 ? 12.823 10.025 9.559 1.00 55.16 97 LEU A N 1
ATOM 772 C CA . LEU A 1 97 ? 13.576 10.431 10.753 1.00 55.16 97 LEU A CA 1
ATOM 773 C C . LEU A 1 97 ? 12.669 10.802 11.939 1.00 55.16 97 LEU A C 1
ATOM 775 O O . LEU A 1 97 ? 13.083 10.670 13.087 1.00 55.16 97 LEU A O 1
ATOM 779 N N . LYS A 1 98 ? 11.438 11.252 11.673 1.00 56.59 98 LYS A N 1
ATOM 780 C CA . LYS A 1 98 ? 10.437 11.634 12.686 1.00 56.59 98 LYS A CA 1
ATOM 781 C C . LYS A 1 98 ? 9.613 10.446 13.213 1.00 56.59 98 LYS A C 1
ATOM 783 O O . LYS A 1 98 ? 8.639 10.667 13.928 1.00 56.59 98 LYS A O 1
ATOM 788 N N . GLY A 1 99 ? 9.981 9.207 12.874 1.00 54.88 99 GLY A N 1
ATOM 789 C CA . GLY A 1 99 ? 9.293 7.997 13.340 1.00 54.88 99 GLY A CA 1
ATOM 790 C C . GLY A 1 99 ? 7.991 7.697 12.593 1.00 54.88 99 GLY A C 1
ATOM 791 O O . GLY A 1 99 ? 7.132 6.985 13.115 1.00 54.88 99 GLY A O 1
ATOM 792 N N . LEU A 1 100 ? 7.805 8.247 11.382 1.00 55.44 100 LEU A N 1
ATOM 793 C CA . LEU A 1 100 ? 6.670 7.865 10.546 1.00 55.44 100 LEU A CA 1
ATOM 794 C C . LEU A 1 100 ? 6.773 6.363 10.230 1.00 55.44 100 LEU A C 1
ATOM 796 O O . LEU A 1 100 ? 7.817 5.928 9.728 1.00 55.44 100 LEU A O 1
ATOM 800 N N . PRO A 1 101 ? 5.707 5.573 10.452 1.00 60.97 101 PRO A N 1
ATOM 801 C CA . PRO A 1 101 ? 5.721 4.160 10.123 1.00 60.97 101 PRO A CA 1
ATOM 802 C C . PRO A 1 101 ? 6.000 3.964 8.631 1.00 60.97 101 PRO A C 1
ATOM 804 O O . PRO A 1 101 ? 5.173 4.249 7.761 1.00 60.97 101 PRO A O 1
ATOM 807 N N . PHE A 1 102 ? 7.193 3.463 8.329 1.00 57.44 102 PHE A N 1
ATOM 808 C CA . PHE A 1 102 ? 7.535 3.012 6.989 1.00 57.44 102 PHE A CA 1
ATOM 809 C C . PHE A 1 102 ? 6.747 1.740 6.685 1.00 57.44 102 PHE A C 1
ATOM 811 O O . PHE A 1 102 ? 6.680 0.862 7.538 1.00 57.44 102 PHE A O 1
ATOM 818 N N . PHE A 1 103 ? 6.178 1.617 5.487 1.00 59.03 103 PHE A N 1
ATOM 819 C CA . PHE A 1 103 ? 5.574 0.379 5.002 1.00 59.03 103 PHE A CA 1
ATOM 820 C C . PHE A 1 103 ? 6.381 -0.138 3.813 1.00 59.03 103 PHE A C 1
ATOM 822 O O . PHE A 1 103 ? 6.180 0.231 2.651 1.00 59.03 103 PHE A O 1
ATOM 829 N N . GLY A 1 104 ? 7.342 -1.005 4.126 1.00 48.22 104 GLY A N 1
ATOM 830 C CA . GLY A 1 104 ? 8.235 -1.584 3.133 1.00 48.22 104 GLY A CA 1
ATOM 831 C C . GLY A 1 104 ? 7.777 -2.952 2.643 1.00 48.22 104 GLY A C 1
ATOM 832 O O . GLY A 1 104 ? 7.874 -3.896 3.415 1.00 48.22 104 GLY A O 1
ATOM 833 N N . TYR A 1 105 ? 7.448 -3.015 1.342 1.00 57.06 105 TYR A N 1
ATOM 834 C CA . TYR A 1 105 ? 7.703 -4.111 0.391 1.00 57.06 105 TYR A CA 1
ATOM 835 C C . TYR A 1 105 ? 6.596 -5.136 0.022 1.00 57.06 105 TYR A C 1
ATOM 837 O O . TYR A 1 105 ? 5.743 -5.546 0.798 1.00 57.06 105 TYR A O 1
ATOM 845 N N . ALA A 1 106 ? 6.625 -5.572 -1.246 1.00 46.75 106 ALA A N 1
ATOM 846 C CA . ALA A 1 106 ? 5.811 -6.653 -1.794 1.00 46.75 106 ALA A CA 1
ATOM 847 C C . ALA A 1 106 ? 6.659 -7.564 -2.700 1.00 46.75 106 ALA A C 1
ATOM 849 O O . ALA A 1 106 ? 6.829 -7.262 -3.882 1.00 46.75 106 ALA A O 1
ATOM 850 N N . ALA A 1 107 ? 7.170 -8.671 -2.149 1.00 44.12 107 ALA A N 1
ATOM 851 C CA . ALA A 1 107 ? 7.790 -9.760 -2.913 1.00 44.12 107 ALA A CA 1
ATOM 852 C C . ALA A 1 107 ? 6.724 -10.528 -3.649 1.00 44.12 107 ALA A C 1
ATOM 854 O O . ALA A 1 107 ? 5.643 -10.785 -3.120 1.00 44.12 107 ALA A O 1
ATOM 855 N N . TYR A 1 108 ? 7.057 -10.970 -4.854 1.00 52.94 108 TYR A N 1
ATOM 856 C CA . TYR A 1 108 ? 6.172 -11.813 -5.633 1.00 52.94 108 TYR A CA 1
ATOM 857 C C . TYR A 1 108 ? 6.842 -13.111 -6.027 1.00 52.94 108 TYR A C 1
ATOM 859 O O . TYR A 1 108 ? 7.245 -13.279 -7.171 1.00 52.94 108 TYR A O 1
ATOM 867 N N . THR A 1 109 ? 6.785 -14.079 -5.120 1.00 46.53 109 THR A N 1
ATOM 868 C CA . THR A 1 109 ? 6.861 -15.493 -5.500 1.00 46.53 109 THR A CA 1
ATOM 869 C C . THR A 1 109 ? 5.542 -16.223 -5.236 1.00 46.53 109 THR A C 1
ATOM 871 O O . THR A 1 109 ? 5.096 -16.968 -6.104 1.00 46.53 109 THR A O 1
ATOM 874 N N . THR A 1 110 ? 4.790 -15.914 -4.169 1.00 50.09 110 THR A N 1
ATOM 875 C CA . THR A 1 110 ? 3.499 -16.593 -3.896 1.00 50.09 110 THR A CA 1
ATOM 876 C C . THR A 1 110 ? 2.582 -15.805 -2.959 1.00 50.09 110 THR A C 1
ATOM 878 O O . THR A 1 110 ? 2.702 -15.944 -1.748 1.00 50.09 110 THR A O 1
ATOM 881 N N . LEU A 1 111 ? 1.630 -15.020 -3.491 1.00 51.66 111 LEU A N 1
ATOM 882 C CA . LEU A 1 111 ? 0.483 -14.418 -2.766 1.00 51.66 11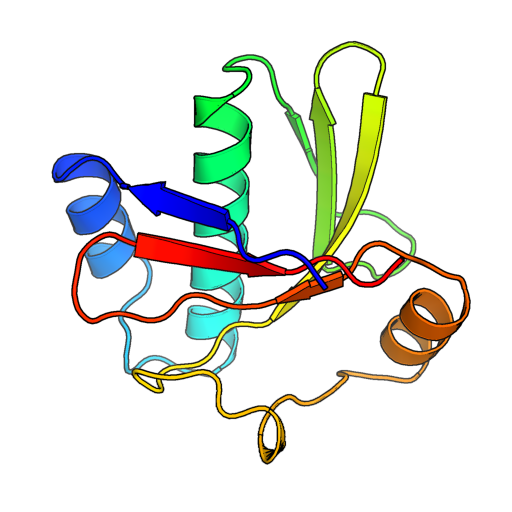1 LEU A CA 1
ATOM 883 C C . LEU A 1 111 ? 0.789 -13.636 -1.470 1.00 51.66 111 LEU A C 1
ATOM 885 O O . LEU A 1 111 ? -0.159 -13.245 -0.801 1.00 51.66 111 LEU A O 1
ATOM 889 N N . THR A 1 112 ? 2.054 -13.405 -1.126 1.00 50.12 112 THR A N 1
ATOM 890 C CA . THR A 1 112 ? 2.487 -12.995 0.210 1.00 50.12 112 THR A CA 1
ATOM 891 C C . THR A 1 112 ? 3.071 -11.601 0.132 1.00 50.12 112 THR A C 1
ATOM 893 O O . THR A 1 112 ? 4.098 -11.378 -0.496 1.00 50.12 112 THR A O 1
ATOM 896 N N . LEU A 1 113 ? 2.386 -10.652 0.749 1.00 58.72 113 LEU A N 1
ATOM 897 C CA . LEU A 1 113 ? 2.899 -9.311 0.986 1.00 58.72 113 LEU A CA 1
ATOM 898 C C . LEU A 1 113 ? 3.766 -9.351 2.248 1.00 58.72 113 LEU A C 1
ATOM 900 O O . LEU A 1 113 ? 3.359 -10.005 3.205 1.00 58.72 113 LEU A O 1
ATOM 904 N N . HIS A 1 114 ? 4.918 -8.679 2.234 1.00 54.31 114 HIS A N 1
ATOM 905 C CA . HIS A 1 114 ? 5.846 -8.594 3.364 1.00 54.31 114 HIS A CA 1
ATOM 906 C C . HIS A 1 114 ? 5.856 -7.155 3.866 1.00 54.31 114 HIS A C 1
ATOM 908 O O . HIS A 1 114 ? 6.548 -6.329 3.292 1.00 54.31 114 HIS A O 1
ATOM 914 N N . LEU A 1 115 ? 5.086 -6.836 4.903 1.00 57.53 115 LEU A N 1
ATOM 915 C CA . LEU A 1 115 ? 5.032 -5.469 5.436 1.00 57.53 115 LEU A CA 1
ATOM 916 C C . LEU A 1 115 ? 6.048 -5.333 6.561 1.00 57.53 115 LEU A C 1
ATOM 918 O O . LEU A 1 115 ? 6.082 -6.189 7.446 1.00 57.53 115 LEU A O 1
ATOM 922 N N . ARG A 1 116 ? 6.847 -4.264 6.538 1.00 60.84 116 ARG A N 1
ATOM 923 C CA . ARG A 1 116 ? 7.789 -3.948 7.614 1.00 60.84 116 ARG A CA 1
ATOM 924 C C . ARG A 1 116 ? 7.616 -2.536 8.132 1.00 60.84 116 ARG A C 1
ATOM 926 O O . ARG A 1 116 ? 7.656 -1.626 7.314 1.00 60.84 116 ARG A O 1
ATOM 933 N N . PHE A 1 117 ? 7.528 -2.408 9.460 1.00 54.59 117 PHE A N 1
ATOM 934 C CA . PHE A 1 117 ? 7.469 -1.147 10.205 1.00 54.59 117 PHE A CA 1
ATOM 935 C C . PHE A 1 117 ? 8.853 -0.758 10.729 1.00 54.59 117 PHE A C 1
ATOM 937 O O . PHE A 1 117 ? 9.531 -1.567 11.380 1.00 54.59 117 PHE A O 1
ATOM 944 N N . ALA A 1 118 ? 9.252 0.483 10.461 1.00 49.66 118 ALA A N 1
ATOM 945 C CA . ALA A 1 118 ? 10.239 1.183 11.274 1.00 49.66 118 ALA A CA 1
ATOM 946 C C . ALA A 1 118 ? 9.472 1.901 12.395 1.00 49.66 118 ALA A C 1
ATOM 948 O O . ALA A 1 118 ? 8.500 2.595 12.099 1.00 49.66 118 ALA A O 1
ATOM 949 N N . VAL A 1 119 ? 9.859 1.647 13.646 1.00 43.09 119 VAL A N 1
ATOM 950 C CA . VAL A 1 119 ? 9.431 2.413 14.827 1.00 43.09 119 VAL A CA 1
ATOM 951 C C . VAL A 1 119 ? 10.568 3.356 15.169 1.00 43.09 119 VAL A C 1
ATOM 953 O O . VAL A 1 119 ? 11.721 2.864 15.110 1.00 43.09 119 VAL A O 1
#

pLDDT: mean 73.53, std 14.83, range [43.09, 96.0]

Radius of gyration: 13.71 Å; chains: 1; bounding box: 34×34×31 Å

Foldseek 3Di:
DDWDWDFDDPVLVVVLCVQQPLPDDQVSQQVSQVVVVVVVVCVVPVPKDWDCDPLPARIWIDHPPDIAGEHTHGHSAQDDPVVPDDQDDDSSVVCVVVQRWYFDYQHPPHRITIGDTDD

Sequence (119 aa):
MEEIKFKLKKDEFARLKRKYPKNGKSSIIAKRAIELVKLYFLSKDPNCNFSTPRDGSDLEITCGNITHRIEVKGTADDDIAWAKLKVSGEPSYELLLKGLPFFGYAAYTTLTLHLRFAV

Secondary structure (DSSP, 8-state):
--EEEEE--HHHHHHHHHHS-TTS-HHHHHHHHHHHHHHHHHHH-TT-EEE--TTS-SEEEEETTEEEEEEEE--SSSS--GGG----SHHHHHHHHTT--EEE----SSSEEEEE---